Protein AF-G9EP83-F1 (afdb_monomer_lite)

Foldseek 3Di:
DDDPDPVVLQPDQKDFDDDPNDGPDMGHPVVVCVVVDPSVVVVVD

Radius of gyration: 9.76 Å; chains: 1; bounding box: 21×19×23 Å

Structure (mmCIF, N/CA/C/O backbone):
data_AF-G9EP83-F1
#
_entry.id   AF-G9EP83-F1
#
loop_
_atom_site.group_PDB
_atom_site.id
_atom_site.type_symbol
_atom_site.label_atom_id
_atom_site.label_alt_id
_atom_site.label_comp_id
_atom_site.label_asym_id
_atom_site.label_entity_id
_atom_site.label_seq_id
_atom_site.pdbx_PDB_ins_code
_atom_site.Cartn_x
_atom_site.Cartn_y
_atom_site.Cartn_z
_atom_site.occupancy
_atom_site.B_iso_or_equiv
_atom_site.auth_seq_id
_atom_site.auth_comp_id
_atom_site.auth_asym_id
_atom_site.auth_atom_id
_atom_site.pdbx_PDB_model_num
ATOM 1 N N . MET A 1 1 ? 12.687 1.242 4.128 1.00 63.31 1 MET A N 1
ATOM 2 C CA . MET A 1 1 ? 12.946 2.699 4.074 1.00 63.31 1 MET A CA 1
ATOM 3 C C . MET A 1 1 ? 11.605 3.405 4.178 1.00 63.31 1 MET A C 1
ATOM 5 O O . MET A 1 1 ? 10.694 2.981 3.484 1.00 63.31 1 MET A O 1
ATOM 9 N N . ILE A 1 2 ? 11.460 4.416 5.040 1.00 72.25 2 ILE A N 1
ATOM 10 C CA . ILE A 1 2 ? 10.251 5.258 5.066 1.00 72.25 2 ILE A CA 1
ATOM 11 C C . ILE A 1 2 ? 10.527 6.448 4.148 1.00 72.25 2 ILE A C 1
ATOM 13 O O . ILE A 1 2 ? 11.497 7.175 4.360 1.00 72.25 2 ILE A O 1
ATOM 17 N N . ALA A 1 3 ? 9.733 6.601 3.091 1.00 74.88 3 ALA A N 1
ATOM 18 C CA . ALA A 1 3 ? 9.901 7.660 2.105 1.00 74.88 3 ALA A CA 1
ATOM 19 C C . ALA A 1 3 ? 8.766 8.683 2.226 1.00 74.88 3 ALA A C 1
ATOM 21 O O . ALA A 1 3 ? 7.598 8.318 2.191 1.00 74.88 3 ALA A O 1
ATOM 22 N N . HIS A 1 4 ? 9.122 9.966 2.321 1.00 75.75 4 HIS A N 1
ATOM 23 C CA . HIS A 1 4 ? 8.167 11.085 2.275 1.00 75.75 4 HIS A CA 1
ATOM 24 C C . HIS A 1 4 ? 8.076 11.730 0.887 1.00 75.75 4 HIS A C 1
ATOM 26 O O . HIS A 1 4 ? 7.221 12.574 0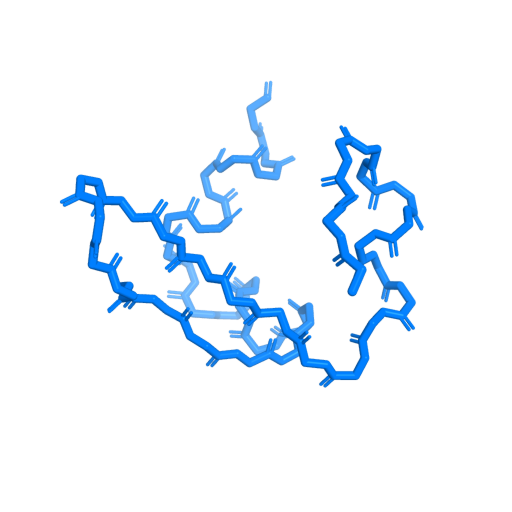.644 1.00 75.75 4 HIS A O 1
ATOM 32 N N . ARG A 1 5 ? 8.985 11.365 -0.028 1.00 77.88 5 ARG A N 1
ATOM 33 C CA . ARG A 1 5 ? 9.016 11.880 -1.398 1.00 77.88 5 ARG A CA 1
ATOM 34 C C . ARG A 1 5 ? 8.456 10.844 -2.346 1.00 77.88 5 ARG A C 1
ATOM 36 O O . ARG A 1 5 ? 8.937 9.714 -2.405 1.00 77.88 5 ARG A O 1
ATOM 43 N N . LEU A 1 6 ? 7.512 11.291 -3.154 1.00 73.38 6 LEU A N 1
ATOM 44 C CA . LEU A 1 6 ? 6.784 10.460 -4.094 1.00 73.38 6 LEU A CA 1
ATOM 45 C C . LEU A 1 6 ? 7.697 9.780 -5.135 1.00 73.38 6 LEU A C 1
ATOM 47 O O . LEU A 1 6 ? 7.553 8.595 -5.421 1.00 73.38 6 LEU A O 1
ATOM 51 N N . SER A 1 7 ? 8.735 10.485 -5.597 1.00 77.94 7 SER A N 1
ATOM 52 C CA . SER A 1 7 ? 9.752 9.961 -6.523 1.00 77.94 7 SER A CA 1
ATOM 53 C C . SER A 1 7 ? 10.536 8.763 -5.976 1.00 77.94 7 SER A C 1
ATOM 55 O O . SER A 1 7 ? 11.029 7.949 -6.745 1.00 77.94 7 SER A O 1
ATOM 57 N N . THR A 1 8 ? 10.670 8.658 -4.653 1.00 77.94 8 THR A N 1
ATOM 58 C CA . THR A 1 8 ? 11.378 7.552 -3.991 1.00 77.94 8 THR A CA 1
ATOM 59 C C . THR A 1 8 ? 10.479 6.330 -3.818 1.00 77.94 8 THR A C 1
ATOM 61 O O . THR A 1 8 ? 10.977 5.216 -3.723 1.00 77.94 8 THR A O 1
ATOM 64 N N . ILE A 1 9 ? 9.160 6.530 -3.794 1.00 78.75 9 ILE A N 1
ATOM 65 C CA . ILE A 1 9 ? 8.169 5.458 -3.661 1.00 78.75 9 ILE A CA 1
ATOM 66 C C . ILE A 1 9 ? 8.005 4.711 -4.996 1.00 78.75 9 ILE A C 1
ATOM 68 O O . ILE A 1 9 ? 7.836 3.497 -4.994 1.00 78.75 9 ILE A O 1
ATOM 72 N N . LEU A 1 10 ? 8.130 5.411 -6.131 1.00 76.44 10 LEU A N 1
ATOM 73 C CA . LEU A 1 10 ? 8.000 4.839 -7.481 1.00 76.44 10 LEU A CA 1
ATOM 74 C C . LEU A 1 10 ? 8.957 3.676 -7.773 1.00 76.44 10 LEU A C 1
ATOM 76 O O . LEU A 1 10 ? 8.595 2.754 -8.495 1.00 76.44 10 LEU A O 1
ATOM 80 N N . SER A 1 11 ? 10.181 3.729 -7.245 1.00 77.69 11 SER A N 1
ATOM 81 C CA . SER A 1 11 ? 11.212 2.719 -7.501 1.00 77.69 11 SER A CA 1
ATOM 82 C C . SER A 1 11 ? 11.193 1.562 -6.500 1.00 77.69 11 SER A C 1
ATOM 84 O O . SER A 1 11 ? 12.146 0.791 -6.464 1.00 77.69 11 SER A O 1
ATOM 86 N N . MET A 1 12 ? 10.185 1.485 -5.626 1.00 81.50 12 MET A N 1
ATOM 87 C CA . MET A 1 12 ? 10.103 0.443 -4.605 1.00 81.50 12 MET A CA 1
ATOM 88 C C . MET A 1 12 ? 9.370 -0.780 -5.147 1.00 81.50 12 MET A C 1
ATOM 90 O O . MET A 1 12 ? 8.253 -0.679 -5.656 1.00 81.50 12 MET A O 1
ATOM 94 N N . ASP A 1 13 ? 9.979 -1.948 -4.959 1.00 75.69 13 ASP A N 1
ATOM 95 C CA . ASP A 1 13 ? 9.393 -3.233 -5.351 1.00 75.69 13 ASP A CA 1
ATOM 96 C C . ASP A 1 13 ? 8.168 -3.603 -4.502 1.00 75.69 13 ASP A C 1
ATOM 98 O O . ASP A 1 13 ? 7.309 -4.365 -4.943 1.00 75.69 13 ASP A O 1
ATOM 102 N N . ASN A 1 14 ? 8.072 -3.057 -3.285 1.00 82.69 14 ASN A N 1
ATOM 103 C CA . ASN A 1 14 ? 6.943 -3.267 -2.388 1.00 82.69 14 ASN A CA 1
ATOM 104 C C . ASN A 1 14 ? 6.654 -2.013 -1.552 1.00 82.69 14 ASN A C 1
ATOM 106 O O . ASN A 1 14 ? 7.526 -1.506 -0.841 1.00 82.69 14 ASN A O 1
ATOM 110 N N . ILE A 1 15 ? 5.419 -1.533 -1.625 1.00 88.44 15 ILE A N 1
ATOM 111 C CA . ILE A 1 15 ? 4.897 -0.359 -0.932 1.00 88.44 15 ILE A CA 1
ATOM 112 C C . ILE A 1 15 ? 3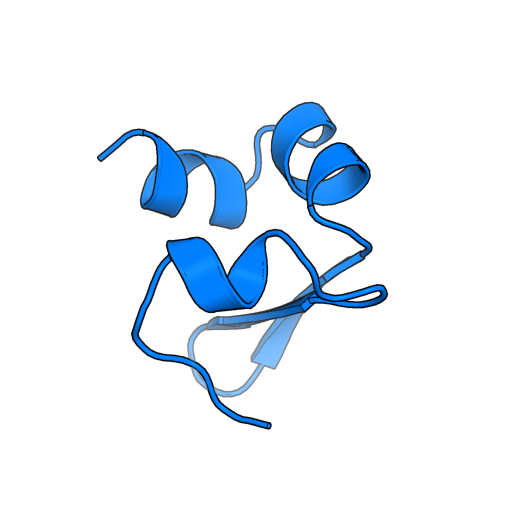.822 -0.835 0.041 1.00 88.44 15 ILE A C 1
ATOM 114 O O . ILE A 1 15 ? 2.949 -1.626 -0.308 1.00 88.44 15 ILE A O 1
ATOM 118 N N . LEU A 1 16 ? 3.897 -0.333 1.271 1.00 87.94 16 LEU A N 1
ATOM 119 C CA . LEU A 1 16 ? 2.936 -0.594 2.334 1.00 87.94 16 LEU A CA 1
ATOM 120 C C . LEU A 1 16 ? 2.203 0.698 2.642 1.00 87.94 16 LEU A C 1
ATOM 122 O O . LEU A 1 16 ? 2.827 1.694 3.013 1.00 87.94 16 LEU A O 1
ATOM 126 N N . VAL A 1 17 ? 0.887 0.665 2.505 1.00 85.44 17 VAL A N 1
ATOM 127 C CA . VAL A 1 17 ? 0.014 1.780 2.844 1.00 85.44 17 VAL A CA 1
ATOM 128 C C . VAL A 1 17 ? -0.550 1.513 4.224 1.00 85.44 17 VAL A C 1
ATOM 130 O O . VAL A 1 17 ? -1.197 0.488 4.455 1.00 85.44 17 VAL A O 1
ATOM 133 N N . MET A 1 18 ? -0.270 2.427 5.146 1.00 86.62 18 MET A N 1
ATOM 134 C CA . MET A 1 18 ? -0.732 2.350 6.521 1.00 86.62 18 MET A CA 1
ATOM 135 C C . MET A 1 18 ? -1.714 3.478 6.802 1.00 86.62 18 MET A C 1
ATOM 137 O O . MET A 1 18 ? -1.408 4.636 6.526 1.00 86.62 18 MET A O 1
ATOM 141 N N . ASP A 1 19 ? -2.844 3.121 7.400 1.00 84.81 19 ASP A N 1
ATOM 142 C CA . ASP A 1 19 ? -3.840 4.045 7.929 1.00 84.81 19 ASP A CA 1
ATOM 143 C C . ASP A 1 19 ? -4.191 3.630 9.362 1.00 84.81 19 ASP A C 1
ATOM 145 O O . ASP A 1 19 ? -4.333 2.440 9.649 1.00 84.81 19 ASP A O 1
ATOM 149 N N . ASP A 1 20 ? -4.232 4.595 10.283 1.00 88.19 20 ASP A N 1
ATOM 150 C CA . ASP A 1 20 ? -4.515 4.375 11.714 1.00 88.19 20 ASP A CA 1
ATOM 151 C C . ASP A 1 20 ? -3.719 3.210 12.359 1.00 88.19 20 ASP A C 1
ATOM 153 O O . ASP A 1 20 ? -4.224 2.398 13.135 1.00 88.19 20 ASP A O 1
ATOM 157 N N . GLY A 1 21 ? -2.442 3.065 11.985 1.00 88.94 21 GLY A N 1
ATOM 158 C CA . GLY A 1 21 ? -1.568 1.998 12.492 1.00 88.94 21 GLY A CA 1
ATOM 159 C C . GLY A 1 21 ? -1.838 0.602 11.912 1.00 88.94 21 GLY A C 1
ATOM 160 O O . GLY A 1 21 ? -1.239 -0.374 12.370 1.00 88.94 21 GLY A O 1
ATOM 161 N N . LYS A 1 22 ? -2.703 0.481 10.899 1.00 89.81 22 LYS A N 1
ATOM 162 C CA . LYS A 1 22 ? -3.014 -0.773 10.198 1.00 89.81 22 LYS A CA 1
ATOM 163 C C . LYS A 1 22 ? -2.586 -0.704 8.741 1.00 89.81 22 LYS A C 1
ATOM 165 O O . LYS A 1 22 ? -2.723 0.321 8.086 1.00 89.81 22 LYS A O 1
ATOM 170 N N . ILE A 1 23 ? -2.082 -1.818 8.219 1.00 89.06 23 ILE A N 1
ATOM 171 C CA . ILE A 1 23 ? -1.767 -1.941 6.794 1.00 89.06 23 ILE A CA 1
ATOM 172 C C . ILE A 1 23 ? -3.084 -2.151 6.053 1.00 89.06 23 ILE A C 1
ATOM 174 O O . ILE A 1 23 ? -3.747 -3.167 6.262 1.00 89.06 23 ILE A O 1
ATOM 178 N N . ILE A 1 24 ? -3.452 -1.188 5.215 1.00 89.88 24 ILE A N 1
ATOM 179 C CA . ILE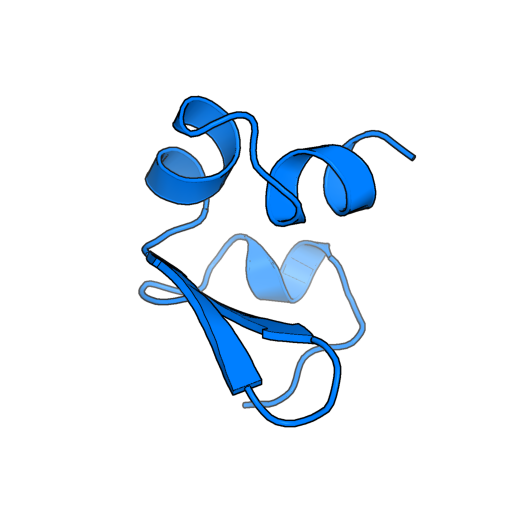 A 1 24 ? -4.676 -1.240 4.410 1.00 89.88 24 ILE A CA 1
ATOM 180 C C . ILE A 1 24 ? -4.401 -1.719 2.985 1.00 89.88 24 ILE A C 1
ATOM 182 O O . ILE A 1 24 ? -5.261 -2.361 2.390 1.00 89.88 24 ILE A O 1
ATOM 186 N N . GLU A 1 25 ? -3.196 -1.478 2.456 1.00 88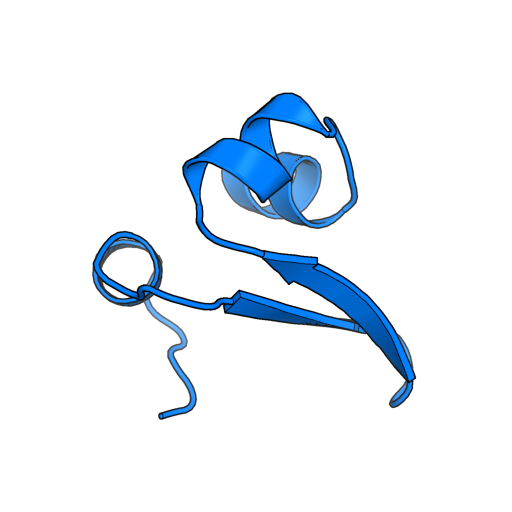.62 25 GLU A N 1
ATOM 187 C CA . GLU A 1 25 ? -2.791 -1.939 1.127 1.00 88.62 25 GLU A CA 1
ATOM 188 C C . GLU A 1 25 ? -1.303 -2.317 1.097 1.00 88.62 25 GLU A C 1
ATOM 190 O O . GLU A 1 25 ? -0.473 -1.734 1.802 1.00 88.62 25 GLU A O 1
ATOM 195 N N . MET A 1 26 ? -0.962 -3.303 0.268 1.00 88.69 26 MET A N 1
ATOM 196 C CA . MET A 1 26 ? 0.410 -3.745 0.025 1.00 88.69 26 MET A CA 1
ATOM 197 C C . MET A 1 26 ? 0.574 -4.123 -1.446 1.00 88.69 26 MET A C 1
ATOM 199 O O . MET A 1 26 ? -0.252 -4.854 -1.990 1.00 88.69 26 MET A O 1
ATOM 203 N N . GLY A 1 27 ? 1.652 -3.669 -2.073 1.00 88.12 27 GLY A N 1
ATOM 204 C CA . GLY A 1 27 ? 1.995 -4.042 -3.442 1.00 88.12 27 GLY A CA 1
ATOM 205 C C . GLY A 1 27 ? 3.000 -3.083 -4.060 1.00 88.12 27 GLY A C 1
ATOM 206 O O . GLY A 1 27 ? 3.427 -2.120 -3.431 1.00 88.12 27 GLY A O 1
ATOM 207 N N . ASN A 1 28 ? 3.393 -3.319 -5.306 1.00 88.56 28 ASN A N 1
ATOM 208 C CA . ASN A 1 28 ? 4.195 -2.339 -6.039 1.00 88.56 28 ASN A CA 1
ATOM 209 C C . ASN A 1 28 ? 3.333 -1.159 -6.522 1.00 88.56 28 ASN A C 1
ATOM 211 O O . ASN A 1 28 ? 2.102 -1.216 -6.512 1.00 88.56 28 ASN A O 1
ATOM 215 N N . HIS A 1 29 ? 3.987 -0.093 -6.989 1.00 85.31 29 HIS A N 1
ATOM 216 C CA . HIS A 1 29 ? 3.306 1.119 -7.455 1.00 85.31 29 HIS A CA 1
ATOM 217 C C . HIS A 1 29 ? 2.200 0.820 -8.478 1.00 85.31 29 HIS A C 1
ATOM 219 O O . HIS A 1 29 ? 1.087 1.316 -8.341 1.00 85.31 29 HIS A O 1
ATOM 225 N N . LYS A 1 30 ? 2.477 -0.041 -9.463 1.00 86.44 30 LYS A N 1
ATOM 226 C CA . LYS A 1 30 ? 1.509 -0.393 -10.506 1.00 86.44 30 LYS A CA 1
ATOM 227 C C . LYS A 1 30 ? 0.274 -1.081 -9.921 1.00 86.44 30 LYS A C 1
ATOM 229 O O . LYS A 1 30 ? -0.840 -0.695 -10.243 1.00 86.44 30 LYS A O 1
ATOM 234 N N . GLN A 1 31 ? 0.474 -2.050 -9.029 1.00 87.19 31 GLN A N 1
ATOM 235 C CA . GLN A 1 31 ? -0.620 -2.766 -8.367 1.00 87.19 31 GLN A CA 1
ATOM 236 C C . GLN A 1 31 ? -1.506 -1.830 -7.541 1.00 87.19 31 GLN A C 1
ATOM 238 O O . GLN A 1 31 ? -2.725 -1.970 -7.568 1.00 87.19 31 GLN A O 1
ATOM 243 N N . LEU A 1 32 ? -0.906 -0.871 -6.832 1.00 88.00 32 LEU A N 1
ATOM 244 C CA . LEU A 1 32 ? -1.642 0.063 -5.979 1.00 88.00 32 LEU A CA 1
ATOM 245 C C . LEU A 1 32 ? -2.375 1.158 -6.772 1.00 88.00 32 LEU A C 1
ATOM 247 O O . LEU A 1 32 ? -3.453 1.589 -6.365 1.00 88.00 32 LEU A O 1
ATOM 251 N N . ILE A 1 33 ? -1.824 1.596 -7.909 1.00 84.81 33 ILE A N 1
ATOM 252 C CA . ILE A 1 33 ? -2.521 2.502 -8.835 1.00 84.81 33 ILE A CA 1
ATOM 253 C C . ILE A 1 33 ? -3.691 1.783 -9.516 1.00 84.81 33 ILE A C 1
ATOM 255 O O . ILE A 1 33 ? -4.804 2.309 -9.525 1.00 84.81 33 ILE A O 1
ATOM 259 N N . ASP A 1 34 ? -3.475 0.561 -10.014 1.00 85.38 34 ASP A N 1
ATOM 260 C CA . ASP A 1 34 ? -4.520 -0.235 -10.671 1.00 85.38 34 ASP A CA 1
ATOM 261 C C . ASP A 1 34 ? -5.665 -0.585 -9.699 1.00 85.38 34 ASP A C 1
ATOM 263 O O . ASP A 1 34 ? -6.830 -0.634 -10.098 1.00 85.38 34 ASP A O 1
ATOM 267 N N . ALA A 1 35 ? -5.360 -0.765 -8.408 1.00 80.31 35 ALA A N 1
ATOM 268 C CA . ALA A 1 35 ? -6.349 -1.036 -7.365 1.00 80.31 35 ALA A CA 1
ATOM 269 C C . ALA A 1 35 ? -7.295 0.147 -7.073 1.00 80.31 35 ALA A C 1
ATOM 271 O O . ALA A 1 35 ? -8.280 -0.038 -6.360 1.00 80.31 35 ALA A O 1
ATOM 272 N N . SER A 1 36 ? -7.028 1.350 -7.613 1.00 76.12 36 SER A N 1
ATOM 273 C CA . SER A 1 36 ? -7.812 2.577 -7.365 1.00 76.12 36 SER A CA 1
ATOM 274 C C . SER A 1 36 ? -8.076 2.852 -5.873 1.00 76.12 36 SER A C 1
ATOM 276 O O . SER A 1 36 ? -9.093 3.444 -5.513 1.00 76.12 36 SER A O 1
ATOM 278 N N . GLY A 1 37 ? -7.161 2.410 -5.006 1.00 82.69 37 GLY A N 1
ATOM 279 C CA . GLY A 1 37 ? -7.308 2.460 -3.556 1.00 82.69 37 GLY A CA 1
ATOM 280 C C . GLY A 1 37 ? -6.868 3.781 -2.923 1.00 82.69 37 GLY A C 1
ATOM 281 O O . GLY A 1 37 ? -6.782 4.833 -3.569 1.00 82.69 37 GLY A O 1
ATOM 282 N N . PHE A 1 38 ? -6.559 3.729 -1.629 1.00 84.69 38 PHE A N 1
ATOM 283 C CA . PHE A 1 38 ? -6.118 4.892 -0.857 1.00 84.69 38 PHE A CA 1
ATOM 284 C C . PHE A 1 38 ? -4.794 5.442 -1.391 1.00 84.69 38 PHE A C 1
ATOM 286 O O . PHE A 1 38 ? -4.636 6.656 -1.534 1.00 84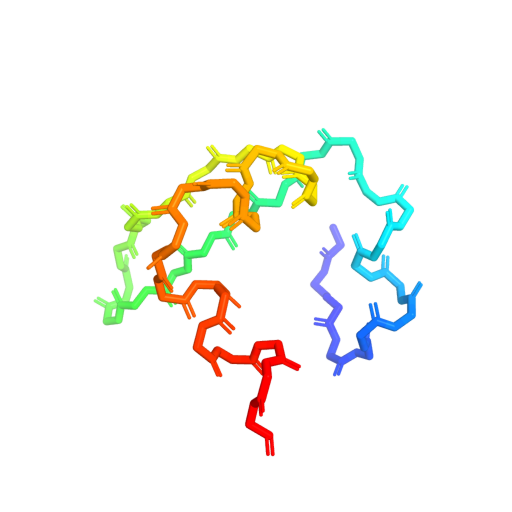.69 38 PHE A O 1
ATOM 293 N N . TYR A 1 39 ? -3.880 4.557 -1.796 1.00 85.25 39 TYR A N 1
ATOM 294 C CA . TYR A 1 39 ? -2.641 4.945 -2.473 1.00 85.25 39 TYR A CA 1
ATOM 295 C C . TYR A 1 39 ? -2.881 5.812 -3.717 1.00 85.25 39 TYR A C 1
ATOM 297 O O . TYR A 1 39 ? -2.209 6.823 -3.912 1.00 85.25 39 TYR A O 1
ATOM 305 N N . ASN A 1 40 ? -3.863 5.444 -4.546 1.00 85.00 40 ASN A N 1
ATOM 306 C CA . ASN A 1 40 ? -4.205 6.187 -5.758 1.00 85.00 40 ASN A CA 1
ATOM 307 C C . ASN A 1 40 ? -4.801 7.568 -5.436 1.00 85.00 40 ASN A C 1
ATOM 309 O O . ASN A 1 40 ? -4.563 8.534 -6.159 1.00 85.00 40 ASN A O 1
ATOM 313 N N . THR A 1 41 ? -5.540 7.682 -4.329 1.00 84.38 41 THR A N 1
ATOM 314 C CA . THR A 1 41 ? -6.068 8.971 -3.853 1.00 84.38 41 THR A CA 1
ATOM 315 C C . THR A 1 41 ? -4.938 9.892 -3.400 1.00 84.38 41 THR A C 1
ATOM 317 O O . THR A 1 41 ? -4.919 11.056 -3.780 1.00 84.38 41 THR A O 1
ATOM 320 N N . LEU A 1 42 ? -3.959 9.368 -2.655 1.00 81.69 42 LEU A N 1
ATOM 321 C CA . LEU A 1 42 ? -2.767 10.125 -2.251 1.00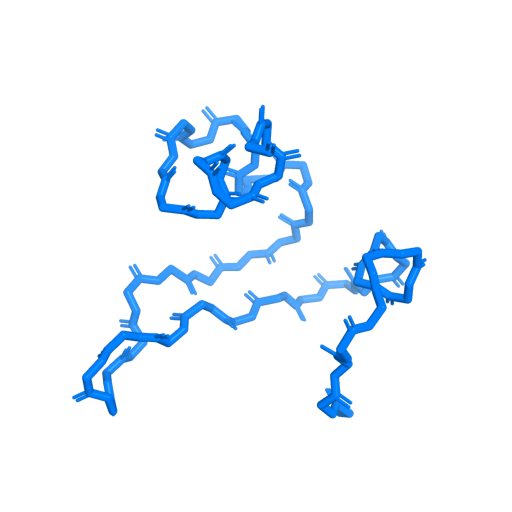 81.69 42 LEU A CA 1
ATOM 322 C C . LEU A 1 42 ? -1.879 10.529 -3.435 1.00 81.69 42 LEU A C 1
ATOM 324 O O . LEU A 1 42 ? -1.187 11.537 -3.356 1.00 81.69 42 LEU A O 1
ATOM 328 N N . TRP A 1 43 ? -1.859 9.728 -4.503 1.00 81.81 43 TRP A N 1
ATOM 329 C CA . TRP A 1 43 ? -1.052 10.000 -5.692 1.00 81.81 43 TRP A CA 1
ATOM 330 C C . TRP A 1 43 ? -1.649 11.092 -6.591 1.00 81.81 43 TRP A C 1
ATOM 332 O O . TRP A 1 43 ? -0.905 11.886 -7.161 1.00 81.81 43 TRP A O 1
ATOM 342 N N . ASN A 1 44 ? -2.976 11.106 -6.750 1.00 77.88 44 ASN A N 1
ATOM 343 C CA . ASN A 1 44 ? -3.672 12.051 -7.632 1.00 77.88 44 ASN A CA 1
ATOM 344 C C . ASN A 1 44 ? -4.116 13.353 -6.938 1.00 77.88 44 ASN A C 1
ATOM 346 O O . ASN A 1 44 ? -4.698 14.208 -7.608 1.00 77.88 44 ASN A O 1
ATOM 350 N N . ALA A 1 45 ? -3.899 13.482 -5.626 1.00 65.62 45 ALA A N 1
ATOM 351 C CA . ALA A 1 45 ? -4.165 14.696 -4.848 1.00 65.62 45 ALA A CA 1
ATOM 352 C C . ALA A 1 45 ? -3.015 15.708 -4.968 1.00 65.62 45 ALA A C 1
ATOM 354 O O . ALA A 1 45 ? -3.323 16.915 -5.096 1.00 65.62 45 ALA A O 1
#

InterPro domains:
  IPR027417 P-loop containing nucleoside triphosphate hydrolase [G3DSA:3.40.50.300] (1-44)
  IPR027417 P-loop containing nucleoside triphosphate hydrolase [SSF52540] (1-44)
  IPR039421 Type 1 protein exporter [PTHR24222] (1-42)

pLDDT: mean 82.26, std 6.27, range [63.31, 89.88]

Sequence (45 aa):
MIAHRLSTILSMDNILVMDDGKIIEMGNHKQLIDASGFYNTLWNA

Organism: NCBI:txid658187

Secondary structure (DSSP, 8-state):
----SHHHHTT-S-EEEEETTEEEEEE-HHHHHHTTSHHHHHHH-